Protein AF-A0A7S2XBV4-F1 (afdb_monomer)

Foldseek 3Di:
DPDPADADEPDPDLWDWDWDKAQLPDDDVSHDDAIATQATATQDDPRYDHFQAAALDLDFDPDDDPRDDDRVSLRVRSVHGVRRHNANYSVRRSVVSCVVVVVVRVVD

Radius of gyration: 14.12 Å; Cα contacts (8 Å, |Δi|>4): 185; chains: 1; bounding box: 34×24×38 Å

Solvent-accessible surface area (backbone atoms only — not comparable to full-atom values): 6330 Å² total; per-residue (Å²): 135,84,76,73,80,74,64,38,79,35,78,89,42,68,63,36,64,47,80,42,69,42,72,19,82,54,66,73,96,44,43,47,95,59,48,41,64,73,45,56,37,51,24,33,75,91,39,19,63,12,49,75,32,62,36,83,43,82,65,76,72,90,67,75,51,96,66,56,92,48,60,71,59,53,41,47,46,35,70,76,21,41,52,29,54,59,33,60,30,55,65,54,39,50,52,50,44,44,59,67,41,51,64,63,45,76,75,104

pLDDT: mean 94.12, std 10.91, range [37.47, 98.44]

Sequence (108 aa):
SETGASYMDCGSAPLCGVLVLESGYGSGNYHHDEPCVHGLWPESGSYGTSACIQPADSSDPTSLSGCYDDLAFETHEWEKHGSCAGVKDVNDFFTQVCGLSSSPVSVM

InterPro domains:
  IPR001568 Ribonuclease T2-like 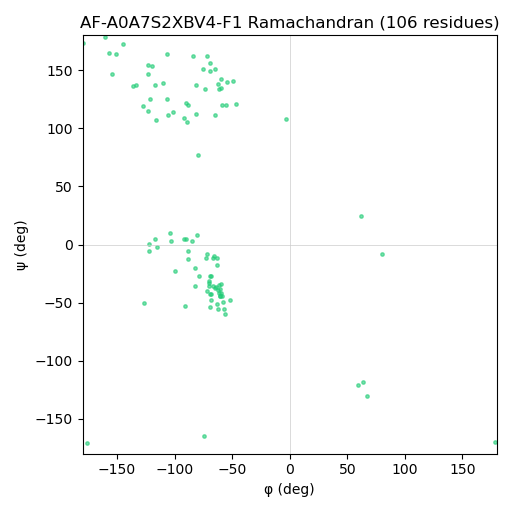[PF00445] (36-101)
  IPR033130 Ribonuclease T2, His active site 2 [PS00531] (73-84)
  IPR036430 Ribonuclease T2-like superfamily [G3DSA:3.90.730.10] (25-104)
  IPR036430 Ribonuclease T2-like superfamily [SSF55895] (36-100)

Structure (mmCIF, N/CA/C/O backbone):
data_AF-A0A7S2XBV4-F1
#
_entry.id   AF-A0A7S2XBV4-F1
#
loop_
_atom_site.group_PDB
_atom_site.id
_atom_site.type_symbol
_atom_site.label_atom_id
_atom_site.label_alt_id
_atom_site.label_comp_id
_atom_site.label_asym_id
_atom_site.label_entity_id
_atom_site.label_seq_id
_atom_site.pdbx_PDB_ins_code
_atom_site.Cartn_x
_atom_site.Cartn_y
_atom_site.Cartn_z
_atom_site.occupancy
_atom_site.B_iso_or_equiv
_atom_site.auth_seq_id
_atom_site.auth_comp_id
_atom_site.auth_asym_id
_atom_site.auth_atom_id
_atom_site.pdbx_PDB_model_num
ATOM 1 N N . SER A 1 1 ? -17.261 3.022 -23.112 1.00 37.47 1 SER A N 1
ATOM 2 C CA . SER A 1 1 ? -17.605 3.780 -21.900 1.00 37.47 1 SER A CA 1
ATOM 3 C C . SER A 1 1 ? -17.233 2.917 -20.719 1.00 37.47 1 SER A C 1
ATOM 5 O O . SER A 1 1 ? -18.028 2.074 -20.333 1.00 37.47 1 SER A O 1
ATOM 7 N N . GLU A 1 2 ? -15.996 3.019 -20.243 1.00 40.31 2 GLU A N 1
ATOM 8 C CA . GLU A 1 2 ? -15.585 2.312 -19.031 1.00 40.31 2 GLU A CA 1
ATOM 9 C C . GLU A 1 2 ? -16.067 3.139 -17.846 1.00 40.31 2 GLU A C 1
ATOM 11 O O . GLU A 1 2 ? -15.702 4.300 -17.670 1.00 40.31 2 GLU A O 1
ATOM 16 N N . THR A 1 3 ? -17.031 2.581 -17.128 1.00 47.38 3 THR A N 1
ATOM 17 C CA . THR A 1 3 ? -17.601 3.159 -15.920 1.00 47.38 3 THR A CA 1
ATOM 18 C C . THR A 1 3 ? -16.508 3.197 -14.861 1.00 47.38 3 THR A C 1
ATOM 20 O O . THR A 1 3 ? -16.062 2.140 -14.417 1.00 47.38 3 THR A O 1
ATOM 23 N N . GLY A 1 4 ? -16.060 4.404 -14.501 1.00 48.09 4 GLY A N 1
ATOM 24 C CA . GLY A 1 4 ? -15.122 4.625 -13.402 1.00 48.09 4 GLY A CA 1
ATOM 25 C C . GLY A 1 4 ? -15.575 3.892 -12.140 1.00 48.09 4 GLY A C 1
ATOM 26 O O . GLY A 1 4 ? -16.779 3.798 -11.909 1.00 48.09 4 GLY A O 1
ATOM 27 N N . ALA A 1 5 ? -14.593 3.332 -11.425 1.00 59.75 5 ALA A N 1
ATOM 28 C CA . ALA A 1 5 ? -14.684 2.524 -10.207 1.00 59.75 5 ALA A CA 1
ATOM 29 C C . ALA A 1 5 ? -16.109 2.368 -9.645 1.00 59.75 5 ALA A C 1
ATOM 31 O O . ALA A 1 5 ? -16.700 3.310 -9.115 1.00 59.75 5 ALA A O 1
ATOM 32 N N . SER A 1 6 ? -16.668 1.164 -9.787 1.00 76.19 6 SER A N 1
ATOM 33 C CA . SER A 1 6 ? -17.926 0.808 -9.135 1.00 76.19 6 SER A CA 1
ATOM 34 C C . SER A 1 6 ? -17.780 1.038 -7.635 1.00 76.19 6 SER A C 1
ATOM 36 O O . SER A 1 6 ? -16.945 0.391 -7.016 1.00 76.19 6 SER A O 1
ATOM 38 N N . TYR A 1 7 ? -18.614 1.911 -7.067 1.00 91.88 7 TYR A N 1
ATOM 39 C CA . TYR A 1 7 ? -18.711 2.117 -5.623 1.00 91.88 7 TYR A CA 1
ATOM 40 C C . TYR A 1 7 ? -18.777 0.765 -4.894 1.00 91.88 7 TYR A C 1
ATOM 42 O O . TYR A 1 7 ? -19.668 -0.043 -5.182 1.00 91.88 7 TYR A O 1
ATOM 50 N N . MET A 1 8 ? -17.830 0.496 -3.994 1.00 95.00 8 MET A N 1
ATOM 51 C CA . MET A 1 8 ? -17.718 -0.790 -3.312 1.00 95.00 8 MET A CA 1
ATOM 52 C C . MET A 1 8 ? -18.562 -0.816 -2.034 1.00 95.00 8 MET A C 1
ATOM 54 O O . MET A 1 8 ? -18.329 -0.050 -1.102 1.00 95.00 8 MET A O 1
ATOM 58 N N . ASP A 1 9 ? -19.525 -1.737 -1.962 1.00 95.81 9 ASP A N 1
ATOM 59 C CA . ASP A 1 9 ? -20.264 -2.007 -0.727 1.00 95.81 9 ASP A CA 1
ATOM 60 C C . ASP A 1 9 ? -19.589 -3.126 0.084 1.00 95.81 9 ASP A C 1
ATOM 62 O O . ASP A 1 9 ? -19.639 -4.301 -0.282 1.00 95.81 9 ASP A O 1
ATOM 66 N N . CYS A 1 10 ? -18.973 -2.757 1.208 1.00 95.56 10 CYS A N 1
ATOM 67 C CA . CYS A 1 10 ? -18.337 -3.661 2.164 1.00 95.56 10 CYS A CA 1
ATOM 68 C C . CYS A 1 10 ? -19.329 -4.491 2.999 1.00 95.56 10 CYS A C 1
ATOM 70 O O . CYS A 1 10 ? -18.911 -5.379 3.752 1.00 95.56 10 CYS A O 1
ATOM 72 N N . GLY A 1 11 ? -20.636 -4.218 2.921 1.00 96.06 11 GLY A N 1
ATOM 73 C CA . GLY A 1 11 ? -21.644 -4.899 3.725 1.00 96.06 11 GLY A CA 1
ATOM 74 C C . GLY A 1 11 ? -21.393 -4.722 5.226 1.00 96.06 11 GLY A C 1
ATOM 75 O O . GLY A 1 11 ? -21.378 -3.609 5.741 1.00 96.06 11 GLY A O 1
ATOM 76 N N . SER A 1 12 ? -21.215 -5.829 5.954 1.00 96.94 12 SER A N 1
ATOM 77 C CA . SER A 1 12 ? -20.945 -5.796 7.400 1.00 96.94 12 SER A CA 1
ATOM 78 C C . SER A 1 12 ? -19.462 -5.684 7.761 1.00 96.94 12 SER A C 1
ATOM 80 O O . SER A 1 12 ? -19.138 -5.634 8.949 1.00 96.94 12 SER A O 1
ATOM 82 N N . ALA A 1 13 ? -18.554 -5.733 6.783 1.00 97.44 13 ALA A N 1
ATOM 83 C CA . ALA A 1 13 ? -17.130 -5.614 7.057 1.00 97.44 13 ALA A CA 1
ATOM 84 C C . ALA A 1 13 ? -16.788 -4.153 7.402 1.00 97.44 13 ALA A C 1
ATOM 86 O O . ALA A 1 13 ? -17.218 -3.249 6.688 1.00 97.44 13 ALA A O 1
ATOM 87 N N . PRO A 1 14 ? -16.006 -3.896 8.468 1.00 96.31 14 PRO A N 1
ATOM 88 C CA . PRO A 1 14 ? -15.607 -2.533 8.818 1.00 96.31 14 PRO A CA 1
ATOM 89 C C . PRO A 1 14 ? -14.644 -1.928 7.788 1.00 96.31 14 PRO A C 1
ATOM 91 O O . PRO A 1 14 ? -14.594 -0.710 7.632 1.00 96.31 14 PRO A O 1
ATOM 94 N N . LEU A 1 15 ? -13.888 -2.784 7.097 1.00 96.75 15 LEU A N 1
ATOM 95 C CA . LEU A 1 15 ? -12.939 -2.422 6.058 1.00 96.75 15 LEU A CA 1
ATOM 96 C C . LEU A 1 15 ? -13.087 -3.370 4.874 1.00 96.75 15 LEU A C 1
ATOM 98 O O . LEU A 1 15 ? -13.178 -4.587 5.055 1.00 96.75 15 LEU A O 1
ATOM 102 N N . CYS A 1 16 ? -13.070 -2.809 3.673 1.00 96.69 16 CYS A N 1
ATOM 103 C CA . CYS A 1 16 ? -12.863 -3.552 2.441 1.00 96.69 16 CYS A CA 1
ATOM 104 C C . CYS A 1 16 ? -12.196 -2.651 1.399 1.00 96.69 16 CYS A C 1
ATOM 106 O O . CYS A 1 16 ? -12.145 -1.429 1.553 1.00 96.69 16 CYS A O 1
ATOM 108 N N . GLY A 1 17 ? -11.640 -3.255 0.357 1.00 96.06 17 GLY A N 1
ATOM 109 C CA . GLY A 1 17 ? -10.885 -2.505 -0.628 1.00 96.06 17 GLY A CA 1
ATOM 110 C C . GLY A 1 17 ? -10.405 -3.348 -1.791 1.00 96.06 17 GLY A C 1
ATOM 111 O O . GLY A 1 17 ? -10.773 -4.519 -1.927 1.00 96.06 17 GLY A O 1
ATOM 112 N N . VAL A 1 18 ? -9.555 -2.740 -2.609 1.00 97.25 18 VAL A N 1
ATOM 113 C CA . VAL A 1 18 ? -8.961 -3.361 -3.793 1.00 97.25 18 VAL A CA 1
ATOM 114 C C . VAL A 1 18 ? -7.450 -3.456 -3.655 1.00 97.25 18 VAL A C 1
ATOM 116 O O . VAL A 1 18 ? -6.790 -2.520 -3.211 1.00 97.25 18 VAL A O 1
ATOM 119 N N . LEU A 1 19 ? -6.901 -4.599 -4.057 1.00 97.94 19 LEU A N 1
ATOM 120 C CA . LEU A 1 19 ? -5.479 -4.736 -4.342 1.00 97.94 19 LEU A CA 1
ATOM 121 C C . LEU A 1 19 ? -5.270 -4.401 -5.819 1.00 97.94 19 LEU A C 1
ATOM 123 O O . LEU A 1 19 ? -5.864 -5.047 -6.684 1.00 97.94 19 LEU A O 1
ATOM 127 N N . VAL A 1 20 ? -4.441 -3.401 -6.097 1.00 97.62 20 VAL A N 1
ATOM 128 C CA . VAL A 1 20 ? -4.182 -2.898 -7.445 1.00 97.62 20 VAL A CA 1
ATOM 129 C C . VAL A 1 20 ? -2.797 -3.341 -7.884 1.00 97.62 20 VAL A C 1
ATOM 131 O O . VAL A 1 20 ? -1.806 -3.102 -7.193 1.00 97.62 20 VAL A O 1
ATOM 134 N N . LEU A 1 21 ? -2.745 -4.000 -9.038 1.00 97.81 21 LEU A N 1
ATOM 135 C CA . LEU A 1 21 ? -1.529 -4.526 -9.647 1.00 97.81 21 LEU A CA 1
ATOM 136 C C . LEU A 1 21 ? -1.378 -3.941 -11.046 1.00 97.81 21 LEU A C 1
ATOM 138 O O . LEU A 1 21 ? -2.368 -3.721 -11.748 1.00 97.81 21 LEU A O 1
ATOM 142 N N . GLU A 1 22 ? -0.139 -3.733 -11.461 1.00 97.06 22 GLU A N 1
ATOM 143 C CA . GLU A 1 22 ? 0.199 -3.197 -12.770 1.00 97.06 22 GLU A CA 1
ATOM 144 C C . GLU A 1 22 ? 0.839 -4.274 -13.631 1.00 97.06 22 GLU A C 1
ATOM 146 O O . GLU A 1 22 ? 1.674 -5.038 -13.161 1.00 97.06 22 GLU A O 1
ATOM 151 N N . SER A 1 23 ? 0.465 -4.318 -14.909 1.00 96.62 23 SER A N 1
ATOM 152 C CA . SER A 1 23 ? 1.0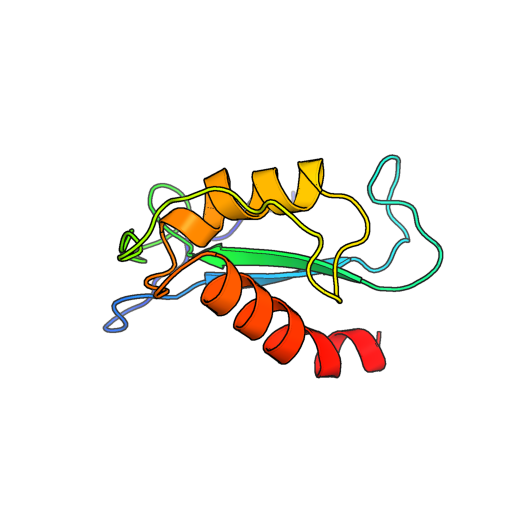82 -5.226 -15.888 1.00 96.62 23 SER A CA 1
ATOM 153 C C . SER A 1 23 ? 2.316 -4.641 -16.579 1.00 96.62 23 SER A C 1
ATOM 155 O O . SER A 1 23 ? 2.982 -5.363 -17.307 1.00 96.62 23 SER A O 1
ATOM 157 N N . GLY A 1 24 ? 2.567 -3.333 -16.445 1.00 96.62 24 GLY A N 1
ATOM 158 C CA . GLY A 1 24 ? 3.665 -2.637 -17.132 1.00 96.62 24 GLY A CA 1
ATOM 159 C C . GLY A 1 24 ? 3.402 -2.257 -18.595 1.00 96.62 24 GLY A C 1
ATOM 160 O O . GLY A 1 24 ? 4.141 -1.472 -19.192 1.00 96.62 24 GLY A O 1
ATOM 161 N N . TYR A 1 25 ? 2.293 -2.711 -19.190 1.00 97.06 25 TYR A N 1
ATOM 162 C CA . TYR A 1 25 ? 1.907 -2.344 -20.564 1.00 97.06 25 TYR A CA 1
ATOM 163 C C . TYR A 1 25 ? 1.231 -0.969 -20.692 1.00 97.06 25 TYR A C 1
ATOM 165 O O . TYR A 1 25 ? 0.709 -0.630 -21.758 1.00 97.06 25 TYR A O 1
ATOM 173 N N . GLY A 1 26 ? 1.203 -0.185 -19.612 1.00 95.06 26 GLY A N 1
ATOM 174 C CA . GLY A 1 26 ? 0.676 1.173 -19.610 1.00 95.06 26 GLY A CA 1
ATOM 175 C C . GLY A 1 26 ? 1.614 2.179 -20.284 1.00 95.06 26 GLY A C 1
ATOM 176 O O . GLY A 1 26 ? 2.545 1.834 -21.008 1.00 95.06 26 GLY A O 1
ATOM 177 N N . SER A 1 27 ? 1.358 3.464 -20.044 1.00 96.00 27 SER A N 1
ATOM 178 C CA . SER A 1 27 ? 2.182 4.577 -20.533 1.00 96.00 27 SER A CA 1
ATOM 179 C C . SER A 1 27 ? 2.668 5.451 -19.380 1.00 96.00 27 SER A C 1
ATOM 181 O O . SER A 1 27 ? 1.974 5.568 -18.370 1.00 96.00 27 SER A O 1
ATOM 183 N N . GLY A 1 28 ? 3.790 6.153 -19.557 1.00 94.88 28 GLY A N 1
ATOM 184 C CA . GLY A 1 28 ? 4.338 7.028 -18.515 1.00 94.88 28 GLY A CA 1
ATOM 185 C C . GLY A 1 28 ? 4.817 6.211 -17.316 1.00 94.88 28 GLY A C 1
ATOM 186 O O . GLY A 1 28 ? 5.508 5.219 -17.512 1.00 94.88 28 GLY A O 1
ATOM 187 N N . ASN A 1 29 ? 4.413 6.596 -16.103 1.00 91.00 29 ASN A N 1
ATOM 188 C CA . ASN A 1 29 ? 4.782 5.889 -14.867 1.00 91.00 29 ASN A CA 1
ATOM 189 C C . ASN A 1 29 ? 4.244 4.446 -14.801 1.00 91.00 29 ASN A C 1
ATOM 191 O O . ASN A 1 29 ? 4.756 3.650 -14.033 1.00 91.00 29 ASN A O 1
ATOM 195 N N . TYR A 1 30 ? 3.249 4.110 -15.628 1.00 93.81 30 TYR A N 1
ATOM 196 C CA . TYR A 1 30 ? 2.656 2.770 -15.723 1.00 93.81 30 TYR A CA 1
ATOM 197 C C . TYR A 1 30 ? 3.351 1.865 -16.749 1.00 93.81 30 TYR A C 1
ATOM 199 O O . TYR A 1 30 ? 2.832 0.796 -17.080 1.00 93.81 30 TYR A O 1
ATOM 207 N N . HIS A 1 31 ? 4.449 2.341 -17.347 1.00 96.50 31 HIS A N 1
ATOM 208 C CA . HIS A 1 31 ? 5.251 1.565 -18.280 1.00 96.50 31 HIS A CA 1
ATOM 209 C C . HIS A 1 31 ? 6.506 1.035 -17.596 1.00 96.50 31 HIS A C 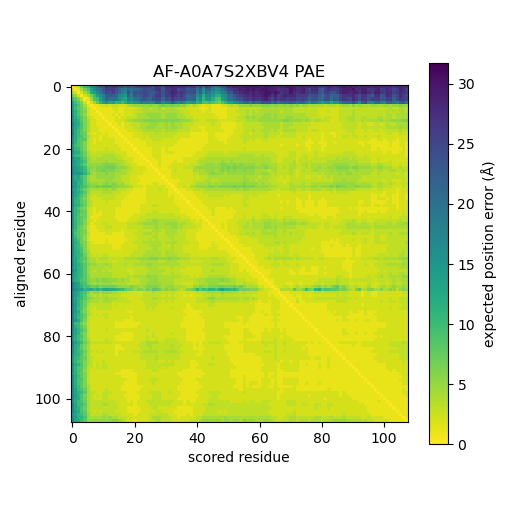1
ATOM 211 O O . HIS A 1 31 ? 7.390 1.810 -17.229 1.00 96.50 31 HIS A O 1
ATOM 217 N N . HIS A 1 32 ? 6.586 -0.283 -17.470 1.00 94.25 32 HIS A N 1
ATOM 218 C CA . HIS A 1 32 ? 7.709 -1.002 -16.878 1.00 94.25 32 HIS A CA 1
ATOM 219 C C . HIS A 1 32 ? 7.737 -2.445 -17.397 1.00 94.25 32 HIS A C 1
ATOM 221 O O . HIS A 1 32 ? 6.788 -2.900 -18.037 1.00 94.25 32 HIS A O 1
ATOM 227 N N . ASP A 1 33 ? 8.869 -3.123 -17.205 1.00 95.62 33 ASP A N 1
ATOM 228 C CA . ASP A 1 33 ? 9.143 -4.418 -17.844 1.00 95.62 33 ASP A CA 1
ATOM 229 C C . ASP A 1 33 ? 8.508 -5.613 -17.111 1.00 95.62 33 ASP A C 1
ATOM 231 O O . ASP A 1 33 ? 8.338 -6.670 -17.715 1.00 95.62 33 ASP A O 1
ATOM 235 N N . GLU A 1 34 ? 8.159 -5.462 -15.831 1.00 94.81 34 GLU A N 1
ATOM 236 C CA . GLU A 1 34 ? 7.733 -6.558 -14.957 1.00 94.81 34 GLU A CA 1
ATOM 237 C C . GLU A 1 34 ? 6.468 -6.175 -14.181 1.00 94.81 34 GLU A C 1
ATOM 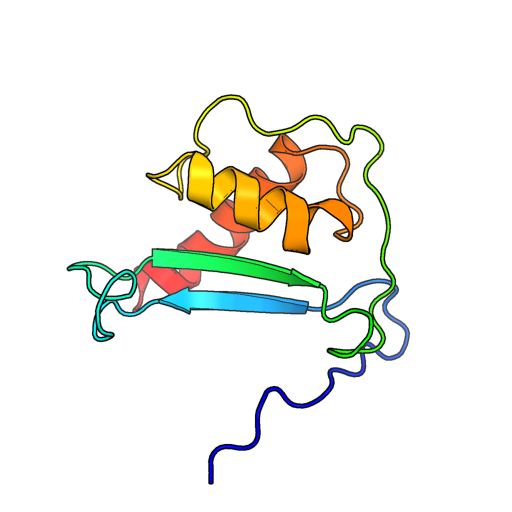239 O O . GLU A 1 34 ? 6.413 -5.075 -13.631 1.00 94.81 34 GLU A O 1
ATOM 244 N N . PRO A 1 35 ? 5.471 -7.069 -14.053 1.00 96.81 35 PRO A N 1
ATOM 245 C CA . PRO A 1 35 ? 4.306 -6.806 -13.224 1.00 96.81 35 PRO A CA 1
ATOM 246 C C . PRO A 1 35 ? 4.680 -6.444 -11.787 1.00 96.81 35 PRO A C 1
ATOM 248 O O . PRO A 1 35 ? 5.564 -7.049 -11.177 1.00 96.81 35 PRO A O 1
ATOM 251 N N . CYS A 1 36 ? 3.970 -5.479 -11.215 1.00 97.00 36 CYS A N 1
ATOM 252 C CA . CYS A 1 36 ? 4.257 -4.989 -9.873 1.00 97.00 36 CYS A CA 1
ATOM 253 C C . CYS A 1 36 ? 2.980 -4.608 -9.119 1.00 97.00 36 CYS A C 1
ATOM 255 O O . CYS A 1 36 ? 1.868 -4.625 -9.656 1.00 97.00 36 CYS A O 1
ATOM 257 N N . VAL A 1 37 ? 3.132 -4.304 -7.832 1.00 97.62 37 VAL A N 1
ATOM 258 C CA . VAL A 1 37 ? 2.047 -3.746 -7.027 1.00 97.62 37 VAL A CA 1
ATOM 259 C C . VAL A 1 37 ? 1.944 -2.244 -7.278 1.00 97.62 37 VAL A C 1
ATOM 261 O O . VAL A 1 37 ? 2.956 -1.556 -7.310 1.00 97.62 37 VAL A O 1
ATOM 264 N N . HIS A 1 38 ? 0.719 -1.741 -7.421 1.00 97.69 38 HIS A N 1
ATOM 265 C CA . HIS A 1 38 ? 0.445 -0.308 -7.334 1.00 97.69 38 HIS A CA 1
ATOM 266 C C . HIS A 1 38 ? 0.109 0.065 -5.892 1.00 97.69 38 HIS A C 1
ATOM 268 O O . HIS A 1 38 ? 0.714 0.969 -5.336 1.00 97.69 38 HIS A O 1
ATOM 274 N N . GLY A 1 39 ? -0.853 -0.642 -5.284 1.00 97.44 39 GLY A N 1
ATOM 275 C CA . GLY A 1 39 ? -1.356 -0.274 -3.966 1.00 97.44 39 GLY A CA 1
ATOM 276 C C . GLY A 1 39 ? -2.447 -1.183 -3.410 1.00 97.44 39 GLY A C 1
ATOM 277 O O . GLY A 1 39 ? -2.948 -2.090 -4.078 1.00 97.44 39 GLY A O 1
ATOM 278 N N . LEU A 1 40 ? -2.817 -0.927 -2.156 1.00 98.06 40 LEU A N 1
ATOM 279 C CA . LEU A 1 40 ? -3.972 -1.518 -1.478 1.00 98.06 40 LEU A CA 1
ATOM 280 C C . LEU A 1 40 ? -4.868 -0.387 -0.997 1.00 98.06 40 LEU A C 1
ATOM 282 O O . LEU A 1 40 ? -4.474 0.394 -0.131 1.00 98.06 40 LEU A O 1
ATOM 286 N N . TRP A 1 41 ? -6.068 -0.301 -1.555 1.00 97.94 41 TRP A N 1
ATOM 287 C CA . TRP A 1 41 ? -6.913 0.875 -1.409 1.00 97.94 41 TRP A CA 1
ATOM 288 C C . TRP A 1 41 ? -8.192 0.523 -0.661 1.00 97.94 41 TRP A C 1
ATOM 290 O O . TRP A 1 41 ? -9.063 -0.140 -1.229 1.00 97.94 41 TRP A O 1
ATOM 300 N N . PRO A 1 42 ? -8.340 0.953 0.608 1.00 97.50 42 PRO A N 1
ATOM 301 C CA . PRO A 1 42 ? -9.633 0.938 1.272 1.00 97.50 42 PRO A CA 1
ATOM 302 C C . PRO A 1 42 ? -10.626 1.786 0.476 1.00 97.50 42 PRO A C 1
ATOM 304 O O . PRO A 1 42 ? -10.431 2.991 0.291 1.00 97.50 42 PRO A O 1
ATOM 307 N N . GLU A 1 43 ? -11.707 1.164 0.018 1.00 96.88 43 GLU A N 1
ATOM 308 C CA . GLU A 1 43 ? -12.734 1.818 -0.794 1.00 96.88 43 GLU A CA 1
ATOM 309 C C . GLU A 1 43 ? -13.656 2.617 0.138 1.00 96.88 43 GLU A C 1
ATOM 311 O O . GLU A 1 43 ? -14.741 2.183 0.528 1.00 96.88 43 GLU A O 1
ATOM 316 N N . SER A 1 44 ? -13.160 3.770 0.585 1.00 95.19 44 SER A N 1
ATOM 317 C CA . SER A 1 44 ? -13.824 4.676 1.526 1.00 95.19 44 SER A CA 1
ATOM 318 C C . SER A 1 44 ? -14.355 5.935 0.829 1.00 95.19 44 SER A C 1
ATOM 320 O O . SER A 1 44 ? -13.984 6.269 -0.300 1.00 95.19 44 SER A O 1
ATOM 322 N N . GLY A 1 45 ? -15.250 6.669 1.495 1.00 93.19 45 GLY A N 1
ATOM 323 C CA . GLY A 1 45 ? -15.752 7.954 1.002 1.00 93.19 45 GLY A CA 1
ATOM 324 C C . GLY A 1 45 ? -16.532 7.827 -0.309 1.00 93.19 45 GLY A C 1
ATOM 325 O O . GLY A 1 45 ? -17.577 7.184 -0.355 1.00 93.19 45 GLY A O 1
ATOM 326 N N . SER A 1 46 ? -16.053 8.471 -1.377 1.00 94.19 46 SER A N 1
ATOM 327 C CA . SER A 1 46 ? -16.685 8.397 -2.703 1.00 94.19 46 SER A CA 1
ATOM 328 C C . SER A 1 46 ? -16.485 7.056 -3.411 1.00 94.19 46 SER A C 1
ATOM 330 O O . SER A 1 46 ? -17.126 6.829 -4.434 1.00 94.19 46 SER A O 1
ATOM 332 N N . TYR A 1 47 ? -15.602 6.202 -2.894 1.00 94.12 47 TYR A N 1
ATOM 333 C CA . TYR A 1 47 ? -15.206 4.943 -3.520 1.00 94.12 47 TYR A CA 1
ATOM 334 C C . TYR A 1 47 ? -15.928 3.729 -2.914 1.00 94.12 47 TYR A C 1
ATOM 336 O O . TYR A 1 47 ? -16.150 2.742 -3.604 1.00 94.12 47 TYR A O 1
ATOM 344 N N . GLY A 1 48 ? -16.431 3.818 -1.679 1.00 96.00 48 GLY A N 1
ATOM 345 C CA . GLY A 1 48 ? -17.208 2.730 -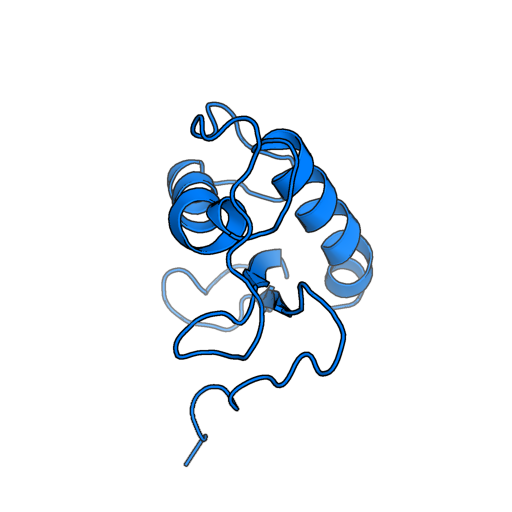1.082 1.00 96.00 48 GLY A CA 1
ATOM 346 C C . GLY A 1 48 ? -17.669 2.979 0.353 1.00 96.00 48 GLY A C 1
ATOM 347 O O . GLY A 1 48 ? -17.591 4.097 0.871 1.00 96.00 48 GLY A O 1
AT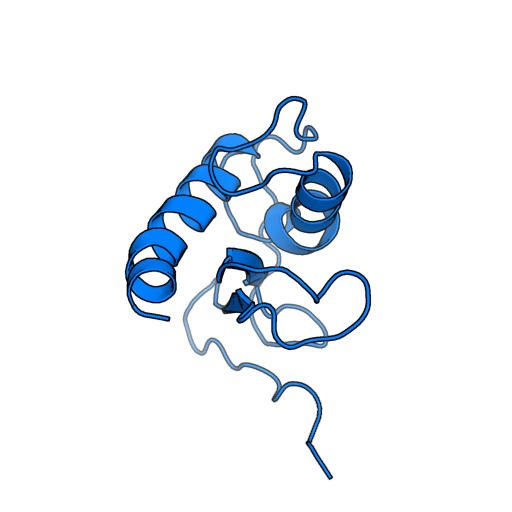OM 348 N N . THR A 1 49 ? -18.191 1.926 0.988 1.00 97.06 49 THR A N 1
ATOM 349 C CA . THR A 1 49 ? -18.696 1.949 2.373 1.00 97.06 49 THR A CA 1
ATOM 350 C C . THR A 1 49 ? -17.643 1.575 3.417 1.00 97.06 49 THR A C 1
ATOM 352 O O . THR A 1 49 ? -17.972 1.513 4.603 1.00 97.06 49 THR A O 1
ATOM 355 N N . SER A 1 50 ? -16.381 1.365 3.018 1.00 97.56 50 SER A N 1
ATOM 356 C CA . SER A 1 50 ? -15.294 1.094 3.963 1.00 97.56 50 SER A CA 1
ATOM 357 C C . SER A 1 50 ? -15.150 2.260 4.936 1.00 97.56 50 SER A C 1
ATOM 359 O O . SER A 1 50 ? -15.122 3.427 4.528 1.00 97.56 50 SER A O 1
ATOM 361 N N . ALA A 1 51 ? -15.013 1.966 6.230 1.00 97.75 51 ALA A N 1
ATOM 362 C CA . ALA A 1 51 ? -14.639 2.995 7.188 1.00 97.75 51 ALA A CA 1
ATOM 363 C C . ALA A 1 51 ? -13.215 3.494 6.886 1.00 97.75 51 ALA A C 1
ATOM 365 O O . ALA A 1 51 ? -12.377 2.742 6.395 1.00 97.75 51 ALA A O 1
ATOM 366 N N . CYS A 1 52 ? -12.925 4.754 7.213 1.00 97.50 52 CYS A N 1
ATOM 367 C CA . CYS A 1 52 ? -11.540 5.195 7.362 1.00 97.50 52 CYS A CA 1
ATOM 368 C C . CYS A 1 52 ? -11.132 4.953 8.816 1.00 97.50 52 CYS A C 1
ATOM 370 O O . CYS A 1 52 ? -11.589 5.665 9.715 1.00 97.50 52 CYS A O 1
ATOM 372 N N . ILE A 1 53 ? -10.317 3.924 9.051 1.00 97.94 53 ILE A N 1
ATOM 373 C CA . ILE A 1 53 ? -9.803 3.598 10.383 1.00 97.94 53 ILE A CA 1
ATOM 374 C C . ILE A 1 53 ? -8.337 4.015 10.427 1.00 97.94 53 ILE A C 1
ATOM 376 O O . ILE A 1 53 ? -7.500 3.427 9.744 1.00 97.94 53 ILE A O 1
ATOM 380 N N . GLN A 1 54 ? -8.048 5.050 11.213 1.00 97.75 54 GLN A N 1
ATOM 381 C CA . GLN A 1 54 ? -6.698 5.595 11.330 1.00 97.75 54 GLN A CA 1
ATOM 382 C C . GLN A 1 54 ? -5.756 4.634 12.063 1.00 97.75 54 GLN A C 1
ATOM 384 O O . GLN A 1 54 ? -6.202 3.913 12.964 1.00 97.75 54 GLN A O 1
ATOM 389 N N . PRO A 1 55 ? -4.459 4.648 11.722 1.00 97.62 55 PRO A N 1
ATOM 390 C CA . PRO A 1 55 ? -3.470 3.849 12.418 1.00 97.62 55 PRO A CA 1
ATOM 391 C C . PRO A 1 55 ? -3.184 4.386 13.822 1.00 97.62 55 PRO A C 1
ATOM 393 O O . PRO A 1 55 ? -3.462 5.544 14.143 1.00 97.62 55 PRO A O 1
ATOM 396 N N . ALA A 1 56 ? -2.595 3.539 14.666 1.00 95.38 56 ALA A N 1
ATOM 397 C CA . ALA A 1 56 ? -2.141 3.956 15.992 1.00 95.38 56 ALA A CA 1
ATOM 398 C C . ALA A 1 56 ? -0.923 4.894 15.907 1.00 95.38 56 ALA A C 1
ATOM 400 O O . ALA A 1 56 ? -0.789 5.800 16.730 1.00 95.38 56 ALA A O 1
ATOM 401 N N . ASP A 1 57 ? -0.064 4.685 14.906 1.00 97.81 57 ASP A N 1
ATOM 402 C CA . ASP A 1 57 ? 1.033 5.575 14.529 1.00 97.81 57 ASP A CA 1
ATOM 403 C C . ASP A 1 57 ? 0.855 6.016 13.069 1.00 97.81 57 ASP A C 1
ATOM 405 O O . ASP A 1 57 ? 0.714 5.185 12.174 1.00 97.81 57 ASP A O 1
ATOM 409 N N . SER A 1 58 ? 0.841 7.330 12.843 1.00 97.00 58 SER A N 1
ATOM 410 C CA . SER A 1 58 ? 0.608 7.950 11.529 1.00 97.00 58 SER A CA 1
ATOM 411 C C . SER A 1 58 ? 1.882 8.484 10.871 1.00 97.00 58 SER A C 1
ATOM 413 O O . SER A 1 58 ? 1.796 9.195 9.875 1.00 97.00 58 SER A O 1
ATOM 415 N N . SER A 1 59 ? 3.053 8.163 11.425 1.00 98.00 59 SER A N 1
ATOM 416 C CA . SER A 1 59 ? 4.341 8.587 10.875 1.00 98.00 59 SER A CA 1
ATOM 417 C C . SER A 1 59 ? 4.548 8.067 9.449 1.00 98.00 59 SER A C 1
ATOM 419 O O . SER A 1 59 ? 4.196 6.929 9.136 1.00 98.00 59 SER A O 1
ATOM 421 N N . ASP A 1 60 ? 5.159 8.896 8.608 1.00 97.31 60 ASP A N 1
ATOM 422 C CA . ASP A 1 60 ? 5.444 8.573 7.209 1.00 97.31 60 ASP A CA 1
ATOM 423 C C . ASP A 1 60 ? 6.529 7.493 7.059 1.00 97.31 60 ASP A C 1
ATOM 425 O O . ASP A 1 60 ? 7.387 7.339 7.943 1.00 97.31 60 ASP A O 1
ATOM 429 N N . PRO A 1 61 ? 6.548 6.759 5.927 1.00 96.81 61 PRO A N 1
ATOM 430 C CA . PRO A 1 61 ? 7.639 5.841 5.635 1.00 96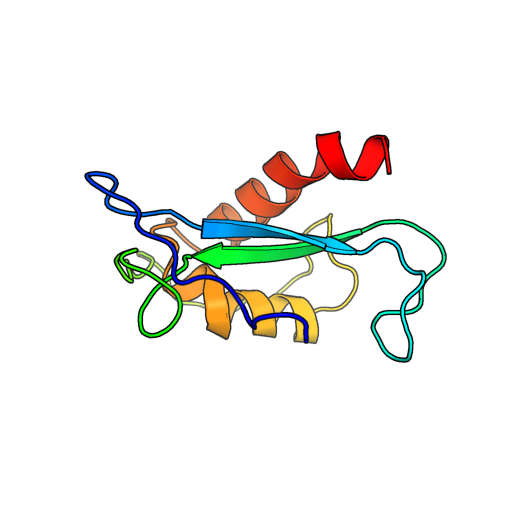.81 61 PRO A CA 1
ATOM 431 C C . PRO A 1 61 ? 8.957 6.613 5.501 1.00 96.81 61 PRO A C 1
ATOM 433 O O . PRO A 1 61 ? 9.034 7.680 4.895 1.00 96.81 61 PRO A O 1
ATOM 436 N N . THR A 1 62 ? 10.025 6.054 6.070 1.00 96.75 62 THR A N 1
ATOM 437 C CA . THR A 1 62 ? 11.386 6.629 6.007 1.00 96.75 62 THR A CA 1
ATOM 438 C C . THR A 1 62 ? 12.370 5.744 5.241 1.00 96.75 62 THR A C 1
ATOM 440 O O . THR A 1 62 ? 13.533 6.106 5.061 1.00 96.75 62 THR A O 1
ATOM 443 N N . SER A 1 63 ? 11.908 4.585 4.777 1.00 95.06 63 SER A N 1
ATOM 444 C CA . SER A 1 63 ? 12.670 3.593 4.027 1.00 95.06 63 SER A CA 1
ATOM 445 C C . SER A 1 63 ? 11.722 2.775 3.167 1.00 95.06 63 SER A C 1
ATOM 447 O O . SER A 1 63 ? 10.621 2.491 3.623 1.00 95.06 63 SER A O 1
ATOM 449 N N . LEU A 1 64 ? 12.191 2.342 1.999 1.00 95.94 64 LEU A N 1
ATOM 450 C CA . LEU A 1 64 ? 11.427 1.490 1.094 1.00 95.94 64 LEU A CA 1
ATOM 451 C C . LEU A 1 64 ? 11.070 0.138 1.715 1.00 95.94 64 LEU A C 1
ATOM 453 O O . LEU A 1 64 ? 11.923 -0.571 2.262 1.00 95.94 64 LEU A O 1
ATOM 457 N N . SER A 1 65 ? 9.812 -0.233 1.543 1.00 92.44 65 SER A N 1
ATOM 458 C CA . SER A 1 65 ? 9.305 -1.586 1.672 1.00 92.44 65 SER A CA 1
ATOM 459 C C . SER A 1 65 ? 9.695 -2.431 0.454 1.00 92.44 65 SER A C 1
ATOM 461 O O . SER A 1 65 ? 9.891 -1.937 -0.651 1.00 92.44 65 SER A O 1
ATOM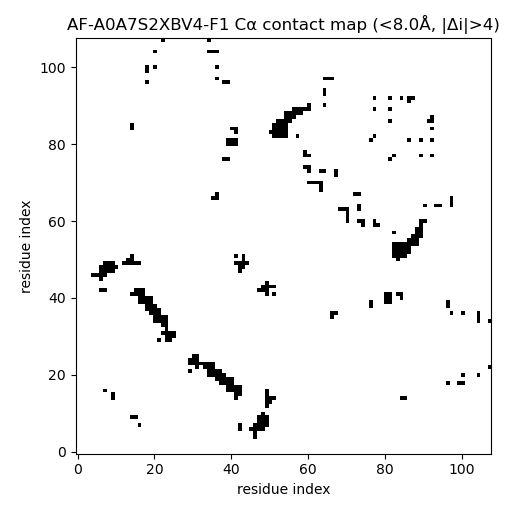 463 N N . GLY A 1 66 ? 9.840 -3.746 0.643 1.00 87.38 66 GLY A N 1
ATOM 464 C CA . GLY A 1 66 ? 10.487 -4.610 -0.354 1.00 87.38 66 GLY A CA 1
ATOM 465 C C . GLY A 1 66 ? 9.748 -4.787 -1.687 1.00 87.38 66 GLY A C 1
ATOM 466 O O . GLY A 1 66 ? 10.340 -5.342 -2.607 1.00 87.38 66 GLY A O 1
ATOM 467 N N . CYS A 1 67 ? 8.483 -4.370 -1.790 1.00 94.69 67 CYS A N 1
ATOM 468 C CA . CYS A 1 67 ? 7.699 -4.449 -3.027 1.00 94.69 67 CYS A CA 1
ATOM 469 C C . CYS A 1 67 ? 7.546 -3.105 -3.761 1.00 94.69 67 CYS A C 1
ATOM 471 O O . CYS A 1 67 ? 6.879 -3.077 -4.790 1.00 94.69 67 CYS A O 1
ATOM 473 N N . TYR A 1 68 ? 8.172 -2.035 -3.261 1.00 95.25 68 TYR A N 1
ATOM 474 C CA . TYR A 1 68 ? 8.245 -0.720 -3.901 1.00 95.25 68 TYR A CA 1
ATOM 475 C C . TYR A 1 68 ? 9.711 -0.355 -4.174 1.00 95.25 68 TYR A C 1
ATOM 477 O O . TYR A 1 68 ? 10.622 -0.809 -3.480 1.00 95.25 68 TYR A O 1
ATOM 485 N N . ASP A 1 69 ? 9.947 0.485 -5.178 1.00 94.56 69 ASP A N 1
ATOM 486 C CA . ASP A 1 69 ? 11.277 0.965 -5.574 1.00 94.56 69 ASP A CA 1
ATOM 487 C C . ASP A 1 69 ? 11.420 2.501 -5.537 1.00 94.56 69 ASP A C 1
ATOM 489 O O . ASP A 1 69 ? 12.533 3.018 -5.663 1.00 94.56 69 ASP A O 1
ATOM 493 N N . ASP A 1 70 ? 10.328 3.228 -5.275 1.00 95.31 70 ASP A N 1
ATOM 494 C CA . ASP A 1 70 ? 10.282 4.686 -5.149 1.00 95.31 70 ASP A CA 1
ATOM 495 C C . ASP A 1 70 ? 9.612 5.123 -3.831 1.00 95.31 70 ASP A C 1
ATOM 497 O O . ASP A 1 70 ? 8.446 4.828 -3.564 1.00 95.31 70 ASP A O 1
ATOM 501 N N . LEU A 1 71 ? 10.366 5.836 -2.981 1.00 97.19 71 LEU A N 1
ATOM 502 C CA . LEU A 1 71 ? 9.893 6.230 -1.650 1.00 97.19 71 LEU A CA 1
ATOM 503 C C . LEU A 1 71 ? 8.796 7.296 -1.724 1.00 97.19 71 LEU A C 1
ATOM 505 O O . LEU A 1 71 ? 7.931 7.324 -0.860 1.00 97.19 71 LEU A O 1
ATOM 509 N N . ALA A 1 72 ? 8.810 8.172 -2.733 1.00 97.12 72 ALA A N 1
ATOM 510 C CA . ALA A 1 72 ? 7.770 9.185 -2.876 1.00 97.12 72 ALA A CA 1
ATOM 511 C C . ALA A 1 72 ? 6.432 8.544 -3.269 1.00 97.12 72 ALA A C 1
ATOM 513 O O . ALA A 1 72 ? 5.379 8.986 -2.806 1.00 97.12 72 ALA A O 1
ATOM 514 N N . PHE A 1 73 ? 6.472 7.488 -4.082 1.00 97.00 73 PHE A N 1
ATOM 515 C CA . PHE A 1 73 ? 5.307 6.681 -4.407 1.00 97.00 73 PHE A CA 1
ATOM 516 C C . PHE A 1 73 ? 4.828 5.867 -3.199 1.00 97.00 73 PHE A C 1
ATOM 518 O O . PHE A 1 73 ? 3.643 5.889 -2.885 1.00 97.00 73 PHE A O 1
ATOM 525 N N . GLU A 1 74 ? 5.736 5.259 -2.435 1.00 97.44 74 GLU A N 1
ATOM 526 C CA . GLU A 1 74 ? 5.373 4.597 -1.178 1.00 97.44 74 GLU A CA 1
ATOM 527 C C . GLU A 1 74 ? 4.717 5.578 -0.181 1.00 97.44 74 GLU A C 1
ATOM 529 O O . GLU A 1 74 ? 3.661 5.294 0.386 1.00 97.44 74 GLU A O 1
ATOM 534 N N . THR A 1 75 ? 5.270 6.785 -0.014 1.00 98.25 75 THR A N 1
ATOM 535 C CA . THR A 1 75 ? 4.645 7.846 0.792 1.00 98.25 75 THR A CA 1
ATOM 536 C C . THR A 1 75 ? 3.259 8.220 0.259 1.00 98.25 75 THR A C 1
ATOM 538 O O . THR A 1 75 ? 2.334 8.379 1.053 1.00 98.25 75 THR A O 1
ATOM 541 N N . HIS A 1 76 ? 3.077 8.318 -1.063 1.00 98.00 76 HIS A N 1
ATOM 542 C CA . HIS A 1 76 ? 1.769 8.586 -1.667 1.00 98.00 76 HIS A CA 1
ATOM 543 C C . HIS A 1 76 ? 0.732 7.525 -1.282 1.00 98.00 76 HIS A C 1
ATOM 545 O O . HIS A 1 76 ? -0.358 7.876 -0.824 1.00 98.00 76 HIS A O 1
ATOM 551 N N . GLU A 1 77 ? 1.076 6.243 -1.420 1.00 98.38 77 GLU A N 1
ATOM 552 C CA . GLU A 1 77 ? 0.183 5.134 -1.075 1.00 98.38 77 GLU A CA 1
ATOM 553 C C . GLU A 1 77 ? -0.176 5.135 0.417 1.00 98.38 77 GLU A C 1
ATOM 555 O O . GLU A 1 77 ? -1.333 4.917 0.792 1.00 98.38 77 GLU A O 1
ATOM 560 N N . TRP A 1 78 ? 0.785 5.455 1.287 1.00 98.44 78 TRP A N 1
ATOM 561 C CA . TRP A 1 78 ? 0.528 5.614 2.717 1.00 98.44 78 TRP A CA 1
ATOM 562 C C . TRP A 1 78 ? -0.448 6.759 3.008 1.00 98.44 78 TRP A C 1
ATOM 564 O O . TRP A 1 78 ? -1.489 6.550 3.637 1.00 98.44 78 TRP A O 1
ATOM 574 N N . GLU A 1 79 ? -0.146 7.965 2.528 1.00 98.00 79 GLU A N 1
ATOM 575 C CA . GLU A 1 79 ? -0.942 9.159 2.805 1.00 98.00 79 GLU A CA 1
ATOM 576 C C . 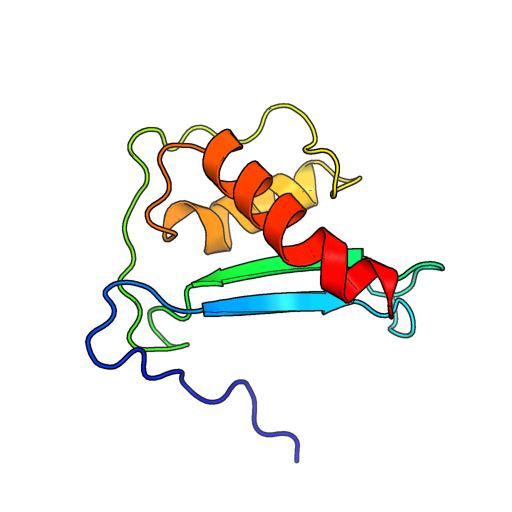GLU A 1 79 ? -2.372 9.027 2.269 1.00 98.00 79 GLU A C 1
ATOM 578 O O . GLU A 1 79 ? -3.331 9.418 2.943 1.00 98.00 79 GLU A O 1
ATOM 583 N N . LYS A 1 80 ? -2.528 8.474 1.059 1.00 97.56 80 LYS A N 1
ATOM 584 C CA . LYS A 1 80 ? -3.820 8.371 0.370 1.00 97.56 80 LYS A CA 1
ATOM 585 C C . LYS A 1 80 ? -4.665 7.189 0.809 1.00 97.56 80 LYS A C 1
ATOM 587 O O . LYS A 1 80 ? -5.889 7.325 0.842 1.00 97.56 80 LYS A O 1
ATOM 592 N N . HIS A 1 81 ? -4.040 6.058 1.117 1.00 98.00 81 HIS A N 1
ATOM 593 C CA . HIS A 1 81 ? -4.749 4.793 1.283 1.00 98.00 81 HIS A CA 1
ATOM 594 C C . HIS A 1 81 ? -4.443 4.139 2.631 1.00 98.00 81 HIS A C 1
ATOM 596 O O . HIS A 1 81 ? -5.369 3.819 3.384 1.00 98.00 81 HIS A O 1
ATOM 602 N N . GLY A 1 82 ? -3.162 4.000 2.977 1.00 97.62 82 GLY A N 1
ATOM 603 C CA . GLY A 1 82 ? -2.732 3.337 4.211 1.00 97.62 82 GLY A CA 1
ATOM 604 C C . GLY A 1 82 ? -3.223 4.016 5.493 1.00 97.62 82 GLY A C 1
ATOM 605 O O . GLY A 1 82 ? -3.620 3.335 6.440 1.00 97.62 82 GLY A O 1
ATOM 606 N N . SER A 1 83 ? -3.323 5.347 5.492 1.00 96.94 83 SER A N 1
ATOM 607 C CA . SER A 1 83 ? -3.805 6.154 6.623 1.00 96.94 83 SER A CA 1
ATOM 608 C C . SER A 1 83 ? -5.268 5.887 7.025 1.00 96.94 83 SER A C 1
ATOM 610 O O . SER A 1 83 ? -5.692 6.306 8.104 1.00 96.94 83 SER A O 1
ATOM 612 N N . CYS A 1 84 ? -6.028 5.159 6.199 1.00 97.44 84 CYS A N 1
ATOM 613 C CA . CYS A 1 84 ? -7.405 4.728 6.459 1.00 97.44 84 CYS A CA 1
ATOM 614 C C . CYS A 1 84 ? -7.569 3.197 6.541 1.00 97.44 84 CYS A C 1
ATOM 616 O O . CYS A 1 84 ? -8.700 2.718 6.653 1.00 97.44 84 CYS A O 1
ATOM 618 N N . ALA A 1 85 ? -6.481 2.424 6.481 1.00 97.62 85 ALA A N 1
ATOM 619 C CA . ALA A 1 85 ? -6.521 0.973 6.297 1.00 97.62 85 ALA A CA 1
ATOM 620 C C . ALA A 1 85 ? -6.700 0.153 7.590 1.00 97.62 85 ALA A C 1
ATOM 622 O O . ALA A 1 85 ? -6.664 -1.074 7.539 1.00 97.62 85 ALA A O 1
ATOM 623 N N . GLY A 1 86 ? -6.874 0.791 8.755 1.00 96.94 86 GLY A N 1
ATOM 624 C CA . GLY A 1 86 ? -7.018 0.106 10.051 1.00 96.94 86 GLY A CA 1
ATOM 625 C C . GLY A 1 86 ? -5.809 -0.725 10.473 1.00 96.94 86 GLY A C 1
ATOM 626 O O . GLY A 1 86 ? -5.944 -1.678 11.238 1.00 96.94 86 GLY A O 1
ATOM 627 N N . VAL A 1 87 ? -4.641 -0.364 9.957 1.00 97.75 87 VAL A N 1
ATOM 628 C CA . VAL A 1 87 ? -3.337 -0.958 10.263 1.00 97.75 87 VAL A CA 1
ATOM 629 C C . VAL A 1 87 ? -2.734 -0.339 11.516 1.00 97.75 87 VAL A C 1
ATOM 631 O O . VAL A 1 87 ? -3.136 0.735 11.956 1.00 97.75 87 VAL A O 1
ATOM 634 N N . LYS A 1 88 ? -1.754 -1.006 12.121 1.00 98.38 88 LYS A N 1
ATOM 635 C CA . LYS A 1 88 ? -1.079 -0.483 13.312 1.00 98.38 88 LYS A CA 1
ATOM 636 C C . LYS A 1 88 ? -0.231 0.756 13.001 1.00 98.38 88 LYS A C 1
ATOM 638 O O . LYS A 1 88 ? -0.293 1.737 13.743 1.00 98.38 88 LYS A O 1
ATOM 643 N N . ASP A 1 89 ? 0.576 0.666 11.951 1.00 98.19 89 ASP A N 1
ATOM 644 C CA . ASP A 1 89 ? 1.581 1.640 11.530 1.00 98.19 89 ASP A CA 1
ATOM 645 C C . ASP A 1 89 ? 1.940 1.416 10.045 1.00 98.19 89 ASP A C 1
ATOM 647 O O . ASP A 1 89 ? 1.423 0.498 9.398 1.00 98.19 89 ASP A O 1
ATOM 651 N N . VAL A 1 90 ? 2.828 2.251 9.503 1.00 98.00 90 VAL A N 1
ATOM 652 C CA . VAL A 1 90 ? 3.271 2.182 8.101 1.00 98.00 90 VAL A CA 1
ATOM 653 C C . VAL A 1 90 ? 3.937 0.846 7.736 1.00 98.00 90 VAL A C 1
ATOM 655 O O . VAL A 1 90 ? 3.751 0.339 6.630 1.00 98.00 90 VAL A O 1
ATOM 658 N N . ASN A 1 91 ? 4.656 0.216 8.673 1.00 97.81 91 ASN A N 1
ATOM 659 C CA . ASN A 1 91 ? 5.312 -1.068 8.418 1.00 97.81 91 ASN A CA 1
ATOM 660 C C . ASN A 1 91 ? 4.291 -2.203 8.325 1.00 97.81 91 ASN A C 1
ATOM 662 O O . ASN A 1 91 ? 4.432 -3.086 7.478 1.00 97.81 91 ASN A O 1
ATOM 666 N N . ASP A 1 92 ? 3.272 -2.191 9.187 1.00 98.25 92 ASP A N 1
ATOM 667 C CA . ASP A 1 92 ? 2.162 -3.144 9.131 1.00 98.25 92 ASP A CA 1
ATOM 668 C C . ASP A 1 92 ? 1.413 -3.037 7.795 1.00 98.25 92 ASP A C 1
ATOM 670 O O . ASP A 1 92 ? 1.186 -4.053 7.135 1.00 98.25 92 ASP A O 1
ATOM 674 N N . PHE A 1 93 ? 1.138 -1.812 7.331 1.00 98.12 93 PHE A N 1
ATOM 675 C CA . PHE A 1 93 ? 0.525 -1.583 6.021 1.00 98.12 93 PHE A CA 1
ATOM 676 C C . PHE A 1 93 ? 1.332 -2.215 4.888 1.00 98.12 93 PHE A C 1
ATOM 678 O O . PHE A 1 93 ? 0.829 -3.117 4.216 1.00 98.12 93 PHE A O 1
ATOM 685 N N . PHE A 1 94 ? 2.595 -1.824 4.702 1.00 98.38 94 PHE A N 1
ATOM 686 C CA . PHE A 1 94 ? 3.375 -2.337 3.574 1.00 98.38 94 PHE A CA 1
ATOM 687 C C . PHE A 1 94 ? 3.731 -3.821 3.699 1.00 98.38 94 PHE A C 1
ATOM 689 O O . PHE A 1 94 ? 3.815 -4.513 2.686 1.00 98.38 94 PHE A O 1
ATOM 696 N N . THR A 1 95 ? 3.834 -4.364 4.918 1.00 98.00 95 THR A N 1
ATOM 697 C CA . THR A 1 95 ? 3.952 -5.819 5.117 1.00 98.00 95 THR A CA 1
ATOM 698 C C . THR A 1 95 ? 2.733 -6.549 4.552 1.00 98.00 95 THR A C 1
ATOM 700 O O . THR A 1 95 ? 2.886 -7.555 3.853 1.00 98.00 95 THR A O 1
ATOM 703 N N . GLN A 1 96 ? 1.524 -6.045 4.814 1.00 97.69 96 GLN A N 1
ATOM 704 C CA . GLN A 1 96 ? 0.293 -6.625 4.278 1.00 97.69 96 GLN A CA 1
ATOM 705 C C . GLN A 1 96 ? 0.188 -6.438 2.761 1.00 97.69 96 GLN A C 1
ATOM 707 O O . GLN A 1 96 ? -0.142 -7.399 2.068 1.00 97.69 96 GLN A O 1
ATOM 712 N N . VAL A 1 97 ? 0.529 -5.255 2.235 1.00 98.38 97 VAL A N 1
ATOM 713 C CA . VAL A 1 97 ? 0.540 -4.987 0.786 1.00 98.38 97 VAL A CA 1
ATOM 714 C C . VAL A 1 97 ? 1.452 -5.971 0.055 1.00 98.38 97 VAL A C 1
ATOM 716 O O . VAL A 1 97 ? 0.981 -6.694 -0.822 1.00 98.38 97 VAL A O 1
ATOM 719 N N . CYS A 1 98 ? 2.726 -6.059 0.449 1.00 98.00 98 CYS A N 1
ATOM 720 C CA . CYS A 1 98 ? 3.689 -6.949 -0.201 1.00 98.00 98 CYS A CA 1
ATOM 721 C C . CYS A 1 98 ? 3.310 -8.430 -0.038 1.00 98.00 98 CYS A C 1
ATOM 723 O O . CYS A 1 98 ? 3.491 -9.237 -0.951 1.00 98.00 98 CYS A O 1
ATOM 725 N N . GLY A 1 99 ? 2.764 -8.805 1.124 1.00 98.12 99 GLY A N 1
ATOM 726 C CA . GLY A 1 99 ? 2.294 -10.164 1.376 1.00 98.12 99 GLY A CA 1
ATOM 727 C C . GLY A 1 99 ? 1.147 -10.562 0.445 1.00 98.12 99 GLY A C 1
ATOM 728 O O . GLY A 1 99 ? 1.229 -11.598 -0.218 1.00 98.12 99 GLY A O 1
ATOM 729 N N . LEU A 1 100 ? 0.108 -9.724 0.361 1.00 97.88 100 LEU A N 1
ATOM 730 C CA . LEU A 1 100 ? -1.076 -9.958 -0.471 1.00 97.88 100 LEU A CA 1
ATOM 731 C C . LEU A 1 100 ? -0.759 -9.923 -1.973 1.00 97.88 100 LEU A C 1
ATOM 733 O O . LEU A 1 100 ? -1.348 -10.697 -2.726 1.00 97.88 100 LEU A O 1
ATOM 737 N N . SER A 1 101 ? 0.169 -9.064 -2.408 1.00 98.12 101 SER A N 1
ATOM 738 C CA . SER A 1 101 ? 0.528 -8.910 -3.825 1.00 98.12 101 SER A CA 1
ATOM 739 C C . SER A 1 101 ? 1.463 -9.989 -4.360 1.00 98.12 101 SER A C 1
ATOM 741 O O . SER A 1 101 ? 1.396 -10.302 -5.546 1.00 98.12 101 SER A O 1
ATOM 743 N N . SER A 1 102 ? 2.284 -10.609 -3.507 1.00 96.94 102 SER A N 1
ATOM 744 C CA . SER A 1 102 ? 3.321 -11.559 -3.937 1.00 96.94 102 SER A CA 1
ATOM 745 C C . SER A 1 102 ? 2.810 -12.683 -4.849 1.00 96.94 102 SER A C 1
ATOM 747 O O . SER A 1 102 ? 3.390 -12.955 -5.898 1.00 96.94 102 SER A O 1
ATOM 749 N N . SER A 1 103 ? 1.705 -13.331 -4.470 1.00 97.75 103 SER A N 1
ATOM 750 C CA . SER A 1 103 ? 1.139 -14.450 -5.228 1.00 97.75 103 SER A CA 1
ATOM 751 C C . SER A 1 103 ? 0.546 -14.022 -6.574 1.00 97.75 103 SER A C 1
ATOM 753 O O . SER A 1 103 ? 0.949 -14.605 -7.580 1.00 97.75 103 SER A O 1
ATOM 755 N N . PRO A 1 104 ? -0.372 -13.037 -6.653 1.00 97.44 104 PRO A N 1
ATOM 756 C CA . PRO A 1 104 ? -0.925 -12.633 -7.940 1.00 97.44 104 PRO A CA 1
ATOM 757 C C . PRO A 1 104 ? 0.120 -12.007 -8.873 1.00 97.44 104 PRO A C 1
ATOM 759 O O . PRO A 1 104 ? 0.100 -12.328 -10.055 1.00 97.44 104 PRO A O 1
ATOM 762 N N . VAL A 1 105 ? 1.073 -11.214 -8.367 1.00 97.38 105 VAL A N 1
ATOM 763 C CA . VAL A 1 105 ? 2.166 -10.668 -9.196 1.00 97.38 105 VAL A CA 1
ATOM 764 C C . VAL A 1 105 ? 3.013 -11.788 -9.808 1.00 97.38 105 VAL A C 1
ATOM 766 O O . VAL A 1 105 ? 3.367 -11.709 -10.974 1.00 97.38 105 VAL A O 1
ATOM 769 N N . SER A 1 106 ? 3.279 -12.876 -9.074 1.00 96.31 106 SER A N 1
ATOM 770 C CA . SER A 1 106 ? 4.126 -13.980 -9.567 1.00 96.31 106 SER A CA 1
ATOM 771 C C . SER A 1 106 ? 3.562 -14.778 -10.755 1.00 96.31 106 SER A C 1
ATOM 773 O O . SER A 1 106 ? 4.264 -15.632 -11.299 1.00 96.31 106 SER A O 1
ATOM 775 N N . VAL A 1 107 ? 2.295 -14.558 -11.120 1.00 96.00 107 VAL A N 1
ATOM 776 C CA . VAL A 1 107 ? 1.605 -15.268 -12.211 1.00 96.00 107 VAL A CA 1
ATOM 777 C C . VAL A 1 107 ? 1.067 -14.337 -13.300 1.00 96.00 107 VAL A C 1
ATOM 779 O O . VAL A 1 107 ? 0.423 -14.827 -14.231 1.00 96.00 107 VAL A O 1
ATOM 782 N N . MET A 1 108 ? 1.275 -13.025 -13.157 1.00 94.19 108 MET A N 1
ATOM 783 C CA . MET A 1 108 ? 1.010 -12.031 -14.203 1.00 94.19 108 MET A CA 1
ATOM 784 C C . MET A 1 108 ? 2.152 -12.027 -15.215 1.00 94.19 108 MET A C 1
ATOM 786 O O . MET A 1 108 ? 1.837 -11.827 -16.409 1.00 94.19 108 MET A O 1
#

Secondary structure (DSSP, 8-state):
-----PPB--TT-S--EEEEEE-SBSSGGGB-SS-EEEEEEE-BTTSBSB--B--S--PPP-S--TT-S-HHHHHHHHHHTGGGB--SSHHHHHHHHHHHHHHHHTT-

Mean predicted aligned error: 3.88 Å

Organism: NCBI:txid641309